Protein AF-A0A4R2M6U6-F1 (afdb_monomer_lite)

Organism: Rubrivivax gelatinosus (NCBI:txid28068)

Foldseek 3Di:
DPPPDDDDDPVVVVVVVVPDDPVVVVVVVVVCVVVVVDDDDDQLLRVLCVLVVDDLCVLCVVVVHGSVVSVVCSVPPSVVSNVVSVD

Structure (mmCIF, N/CA/C/O backbone):
data_AF-A0A4R2M6U6-F1
#
_entry.id   AF-A0A4R2M6U6-F1
#
loop_
_atom_site.group_PDB
_atom_site.id
_atom_site.type_symbol
_atom_site.label_atom_id
_atom_site.label_alt_id
_atom_site.label_comp_id
_atom_site.label_asym_id
_atom_site.label_entity_id
_atom_site.label_seq_id
_atom_site.pdbx_PDB_ins_code
_atom_site.Cartn_x
_atom_site.Cartn_y
_atom_site.Cartn_z
_atom_site.occupancy
_atom_site.B_iso_or_equiv
_atom_site.auth_seq_id
_atom_site.auth_comp_id
_atom_site.auth_asym_id
_atom_site.auth_atom_id
_atom_site.pdbx_PDB_model_num
ATOM 1 N N . MET A 1 1 ? 11.135 -14.945 3.254 1.00 38.25 1 MET A N 1
ATOM 2 C CA . MET A 1 1 ? 12.568 -15.089 2.921 1.00 38.25 1 MET A CA 1
ATOM 3 C C . MET A 1 1 ? 13.104 -13.697 2.620 1.00 38.25 1 MET A C 1
ATOM 5 O O . MET A 1 1 ? 12.645 -13.127 1.639 1.00 38.25 1 MET A O 1
ATOM 9 N N . PRO A 1 2 ? 13.960 -13.085 3.455 1.00 43.09 2 PRO A N 1
ATOM 10 C CA . PRO A 1 2 ? 14.580 -11.817 3.087 1.00 43.09 2 PRO A CA 1
ATOM 11 C C . PRO A 1 2 ? 15.532 -12.083 1.915 1.00 43.09 2 PRO A C 1
ATOM 13 O O . PRO A 1 2 ? 16.509 -12.817 2.064 1.00 43.09 2 PRO A O 1
ATOM 16 N N . SER A 1 3 ? 15.216 -11.553 0.736 1.00 46.59 3 SER A N 1
ATOM 17 C CA . SER A 1 3 ? 16.084 -11.624 -0.437 1.00 46.59 3 SER A CA 1
ATOM 18 C C . SER A 1 3 ? 17.344 -10.803 -0.166 1.00 46.59 3 SER A C 1
ATOM 20 O O . SER A 1 3 ? 17.348 -9.580 -0.291 1.00 46.59 3 SER A O 1
ATOM 22 N N . LYS A 1 4 ? 18.411 -11.485 0.254 1.00 56.06 4 LYS A N 1
ATOM 23 C CA . LYS A 1 4 ? 19.775 -10.955 0.282 1.00 56.06 4 LYS A CA 1
ATOM 24 C C . LYS A 1 4 ? 20.319 -10.931 -1.146 1.00 56.06 4 LYS A C 1
ATOM 26 O O . LYS A 1 4 ? 21.109 -11.788 -1.519 1.00 56.06 4 LYS A O 1
ATOM 31 N N . THR A 1 5 ? 19.855 -10.000 -1.960 1.00 65.56 5 THR A N 1
ATOM 32 C CA . THR A 1 5 ? 20.507 -9.686 -3.234 1.00 65.56 5 THR A CA 1
ATOM 33 C C . THR A 1 5 ? 21.156 -8.329 -3.064 1.00 65.56 5 THR A C 1
ATOM 35 O O . THR A 1 5 ? 20.453 -7.326 -2.934 1.00 65.56 5 THR A O 1
ATOM 38 N N . GLU A 1 6 ? 22.486 -8.316 -2.978 1.00 74.94 6 GLU A N 1
ATOM 39 C CA . GLU A 1 6 ? 23.247 -7.073 -3.084 1.00 74.94 6 GLU A CA 1
ATOM 40 C C . GLU A 1 6 ? 22.851 -6.364 -4.392 1.00 74.94 6 GLU A C 1
ATOM 42 O O . GLU A 1 6 ? 22.665 -7.037 -5.413 1.00 74.94 6 GLU A O 1
ATOM 47 N N . PRO A 1 7 ? 22.649 -5.034 -4.376 1.00 78.81 7 PRO A N 1
ATOM 48 C CA . PRO A 1 7 ? 22.364 -4.286 -5.594 1.00 78.81 7 PRO A CA 1
ATOM 49 C C . PRO A 1 7 ? 23.482 -4.500 -6.623 1.00 78.81 7 PRO A C 1
ATOM 51 O O . PRO A 1 7 ? 24.655 -4.460 -6.253 1.00 78.81 7 PRO A O 1
ATOM 54 N N . LEU A 1 8 ? 23.127 -4.706 -7.900 1.00 83.88 8 LEU A N 1
ATOM 55 C CA . LEU A 1 8 ? 24.116 -4.840 -8.977 1.00 83.88 8 LEU A CA 1
ATOM 56 C C . LEU A 1 8 ? 25.050 -3.624 -8.993 1.00 83.88 8 LEU A C 1
ATOM 58 O O . LEU A 1 8 ? 24.613 -2.488 -8.772 1.00 83.88 8 LEU A O 1
ATOM 62 N N . SER A 1 9 ? 26.328 -3.848 -9.306 1.00 89.62 9 SER A N 1
ATOM 63 C CA . SER A 1 9 ? 27.247 -2.735 -9.521 1.00 89.62 9 SER A CA 1
ATOM 64 C C . SER A 1 9 ? 26.807 -1.909 -10.743 1.00 89.62 9 SER A C 1
ATOM 66 O O . SER A 1 9 ? 26.172 -2.441 -11.660 1.00 89.62 9 SER A O 1
ATOM 68 N N . PRO A 1 10 ? 27.170 -0.614 -10.830 1.00 89.75 10 PRO A N 1
ATOM 69 C CA . PRO A 1 10 ? 26.756 0.241 -11.947 1.00 89.75 10 PRO A CA 1
ATOM 70 C C . PRO A 1 10 ? 27.115 -0.320 -13.331 1.00 89.75 10 PRO A C 1
ATOM 72 O O . PRO A 1 10 ? 26.371 -0.137 -14.292 1.00 89.75 10 PRO A O 1
ATOM 75 N N . LYS A 1 11 ? 28.244 -1.031 -13.436 1.00 90.19 11 LYS A N 1
ATOM 76 C CA . LYS A 1 11 ? 28.705 -1.646 -14.687 1.00 90.19 11 LYS A CA 1
ATOM 77 C C . LYS A 1 11 ? 27.827 -2.826 -15.105 1.00 90.19 11 LYS A C 1
ATOM 79 O O . LYS A 1 11 ? 27.524 -2.973 -16.285 1.00 90.19 11 LYS A O 1
ATOM 84 N N . GLU A 1 12 ? 27.425 -3.656 -14.151 1.00 87.50 12 GLU A N 1
ATOM 85 C CA . GLU A 1 12 ? 26.559 -4.807 -14.410 1.00 87.50 12 GLU A CA 1
ATOM 86 C C . GLU A 1 12 ? 25.127 -4.362 -14.718 1.00 87.50 12 GLU A C 1
ATOM 88 O O . GLU A 1 12 ? 24.490 -4.933 -15.600 1.00 87.50 12 GLU A O 1
ATOM 93 N N . LEU A 1 13 ? 24.650 -3.296 -14.062 1.00 86.88 13 LEU A N 1
ATOM 94 C CA . LEU A 1 13 ? 23.366 -2.675 -14.383 1.00 86.88 13 LEU A CA 1
ATOM 95 C C . LEU A 1 13 ? 23.350 -2.152 -15.824 1.00 86.88 13 LEU A C 1
ATOM 97 O O . LEU A 1 13 ? 22.422 -2.449 -16.566 1.00 86.88 13 LEU A O 1
ATOM 101 N N . ALA A 1 14 ? 24.395 -1.434 -16.243 1.00 88.81 14 ALA A N 1
ATOM 102 C CA . ALA A 1 14 ? 24.492 -0.910 -17.605 1.00 88.81 14 ALA A CA 1
ATOM 103 C C . ALA A 1 14 ? 24.531 -2.025 -18.664 1.00 88.81 14 ALA A C 1
ATOM 105 O O . ALA A 1 14 ? 23.889 -1.901 -19.704 1.00 88.81 14 ALA A O 1
ATOM 106 N N . ALA A 1 15 ? 25.246 -3.124 -18.396 1.00 89.69 15 ALA A N 1
ATOM 107 C CA . ALA A 1 15 ? 25.251 -4.290 -19.277 1.00 89.69 15 ALA A CA 1
ATOM 108 C C . ALA A 1 15 ? 23.861 -4.943 -19.360 1.00 89.69 15 ALA A C 1
ATOM 110 O O . ALA A 1 15 ? 23.394 -5.259 -20.448 1.00 89.69 15 ALA A O 1
ATOM 111 N N . ASN A 1 16 ? 23.165 -5.084 -18.227 1.00 85.38 16 ASN A N 1
ATOM 112 C CA . ASN A 1 16 ? 21.809 -5.626 -18.204 1.00 85.38 16 ASN A CA 1
ATOM 113 C C . ASN A 1 16 ? 20.803 -4.728 -18.941 1.00 85.38 16 ASN A C 1
ATOM 115 O O . ASN A 1 16 ? 19.947 -5.226 -19.666 1.00 85.38 16 ASN A O 1
ATOM 119 N N . GLU A 1 17 ? 20.907 -3.409 -18.773 1.00 88.19 17 GLU A N 1
ATOM 120 C CA . GLU A 1 17 ? 20.031 -2.449 -19.445 1.00 88.19 17 GLU A CA 1
ATOM 121 C C . GLU A 1 17 ? 20.279 -2.367 -20.955 1.00 88.19 17 GLU A C 1
ATOM 123 O O . GLU A 1 17 ? 19.337 -2.071 -21.690 1.00 88.19 17 GLU A O 1
ATOM 128 N N . ALA A 1 18 ? 21.502 -2.643 -21.420 1.00 90.31 18 ALA A N 1
ATOM 129 C CA . ALA A 1 18 ? 21.839 -2.646 -22.843 1.00 90.31 18 ALA A CA 1
ATOM 130 C C . ALA A 1 18 ? 21.082 -3.735 -23.625 1.00 90.31 18 ALA A C 1
ATOM 132 O O . ALA A 1 18 ? 20.660 -3.488 -24.754 1.00 90.31 18 ALA A O 1
ATOM 133 N N . ASP A 1 19 ? 20.851 -4.894 -23.004 1.00 90.12 19 ASP A N 1
ATOM 134 C CA . ASP A 1 19 ? 20.160 -6.036 -23.620 1.00 90.12 19 ASP A CA 1
ATOM 135 C C . ASP A 1 19 ? 18.640 -6.055 -23.335 1.00 90.12 19 ASP A C 1
ATOM 137 O O . ASP A 1 19 ? 17.927 -6.975 -23.745 1.00 90.12 19 ASP A O 1
ATOM 141 N N . ARG A 1 20 ? 18.108 -5.050 -22.621 1.00 91.19 20 ARG A N 1
ATOM 142 C CA . ARG A 1 20 ? 16.720 -5.027 -22.131 1.00 91.19 20 ARG A CA 1
ATOM 143 C C . ARG A 1 20 ? 15.734 -4.460 -23.158 1.00 91.19 20 ARG A C 1
ATOM 145 O O . ARG A 1 20 ? 15.721 -3.259 -23.432 1.00 91.19 20 ARG A O 1
ATOM 152 N N . ASP A 1 21 ? 14.804 -5.290 -23.633 1.00 94.38 21 ASP A N 1
ATOM 153 C CA . ASP A 1 21 ? 13.683 -4.842 -24.473 1.00 94.38 21 ASP A CA 1
ATOM 154 C C . ASP A 1 21 ? 12.544 -4.230 -23.636 1.00 94.38 21 ASP A C 1
ATOM 156 O O . ASP A 1 21 ? 11.598 -4.894 -23.201 1.00 94.38 21 ASP A O 1
ATOM 160 N N . ARG A 1 22 ? 12.603 -2.908 -23.456 1.00 92.12 22 ARG A N 1
ATOM 161 C CA . ARG A 1 22 ? 11.567 -2.140 -22.746 1.00 92.12 22 ARG A CA 1
ATOM 162 C C . ARG A 1 22 ? 10.202 -2.186 -23.443 1.00 92.12 22 ARG A C 1
ATOM 164 O O . ARG A 1 22 ? 9.177 -2.081 -22.773 1.00 92.12 22 ARG A O 1
ATOM 171 N N . GLY A 1 23 ? 10.164 -2.326 -24.769 1.00 95.06 23 GLY A N 1
ATOM 172 C CA . GLY A 1 23 ? 8.915 -2.391 -25.529 1.00 95.06 23 GLY A CA 1
ATOM 173 C C . GLY A 1 23 ? 8.142 -3.668 -25.212 1.00 95.06 23 GLY A C 1
ATOM 174 O O . GLY A 1 23 ? 6.946 -3.613 -24.905 1.00 95.06 23 GLY A O 1
ATOM 175 N N . ALA A 1 24 ? 8.839 -4.806 -25.209 1.00 95.69 24 ALA A N 1
ATOM 176 C CA . ALA A 1 24 ? 8.270 -6.092 -24.819 1.00 95.69 24 ALA A CA 1
ATOM 177 C C . ALA A 1 24 ? 7.757 -6.084 -23.369 1.00 95.69 24 ALA A C 1
ATOM 179 O O . ALA A 1 24 ? 6.658 -6.577 -23.107 1.00 95.69 24 ALA A O 1
ATOM 180 N N . GLU A 1 25 ? 8.494 -5.473 -22.440 1.00 94.44 25 GLU A N 1
ATOM 181 C CA . GLU A 1 25 ? 8.091 -5.368 -21.031 1.00 94.44 25 GLU A CA 1
ATOM 182 C C . GLU A 1 25 ? 6.852 -4.497 -20.813 1.00 94.44 25 GLU A C 1
ATOM 184 O O . GLU A 1 25 ? 5.959 -4.859 -20.042 1.00 94.44 25 GLU A O 1
ATOM 189 N N . LEU A 1 26 ? 6.754 -3.365 -21.513 1.00 95.50 26 LEU A N 1
ATOM 190 C CA . LEU A 1 26 ? 5.566 -2.514 -21.457 1.00 95.50 26 LEU A CA 1
ATOM 191 C C . LEU A 1 26 ? 4.342 -3.235 -22.027 1.00 95.50 26 LEU A C 1
ATOM 193 O O . LEU A 1 26 ? 3.270 -3.210 -21.420 1.00 95.50 26 LEU A O 1
ATO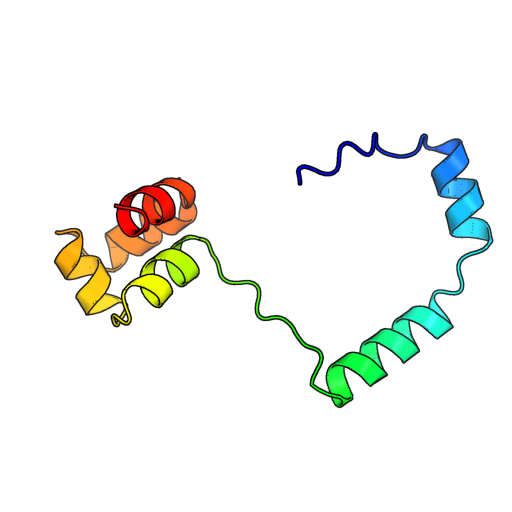M 197 N N . LEU A 1 27 ? 4.492 -3.925 -23.162 1.00 97.50 27 LEU A N 1
ATOM 198 C CA . LEU A 1 27 ? 3.413 -4.729 -23.741 1.00 97.50 27 LEU A CA 1
ATOM 199 C C . LEU A 1 27 ? 2.985 -5.857 -22.802 1.00 97.50 27 LEU A C 1
ATOM 201 O O . LEU A 1 27 ? 1.785 -6.099 -22.651 1.00 97.50 27 LEU A O 1
ATOM 205 N N . GLN A 1 28 ? 3.940 -6.525 -22.157 1.00 96.06 28 GLN A N 1
ATOM 206 C CA . GLN A 1 28 ? 3.656 -7.546 -21.157 1.00 96.06 28 GLN A CA 1
ATOM 207 C C . GLN A 1 28 ? 2.887 -6.958 -19.970 1.00 96.06 28 GLN A C 1
ATOM 209 O O . GLN A 1 28 ? 1.844 -7.496 -19.602 1.00 96.06 28 GLN A O 1
ATOM 214 N N . SER A 1 29 ? 3.322 -5.806 -19.459 1.00 92.06 29 SER A N 1
ATOM 215 C CA . SER A 1 29 ? 2.651 -5.100 -18.363 1.00 92.06 29 SER A CA 1
ATOM 216 C C . SER A 1 29 ? 1.202 -4.764 -18.731 1.00 92.06 29 SER A C 1
ATOM 218 O O . SER A 1 29 ? 0.279 -5.075 -17.985 1.00 92.06 29 SER A O 1
ATOM 220 N N . ILE A 1 30 ? 0.955 -4.232 -19.934 1.00 96.06 30 ILE A N 1
ATOM 221 C CA . ILE A 1 30 ? -0.404 -3.942 -20.425 1.00 96.06 30 ILE A CA 1
ATOM 222 C C . ILE A 1 30 ? -1.261 -5.213 -20.505 1.00 96.06 30 ILE A C 1
ATOM 224 O O . ILE A 1 30 ? -2.444 -5.182 -20.157 1.00 96.06 30 ILE A O 1
ATOM 228 N N . ARG A 1 31 ? -0.701 -6.339 -20.966 1.00 97.00 31 ARG A N 1
ATOM 229 C CA . ARG A 1 31 ? -1.429 -7.619 -21.017 1.00 97.00 31 ARG A CA 1
ATOM 230 C C . ARG A 1 31 ? -1.785 -8.116 -19.620 1.00 97.00 31 ARG A C 1
ATOM 232 O O . ARG A 1 31 ? -2.902 -8.584 -19.427 1.00 97.00 31 ARG A O 1
ATOM 239 N N . GLU A 1 32 ? -0.878 -7.996 -18.658 1.00 95.25 32 GLU A N 1
ATOM 240 C CA . GLU A 1 32 ? -1.119 -8.362 -17.259 1.00 95.25 32 GLU A CA 1
ATOM 241 C C . GLU A 1 32 ? -2.208 -7.493 -16.630 1.00 95.25 32 GLU A C 1
ATOM 243 O O . GLU A 1 32 ? -3.145 -8.030 -16.038 1.00 95.25 32 GLU A O 1
ATOM 248 N N . MET A 1 33 ? -2.164 -6.177 -16.860 1.00 92.31 33 MET A N 1
ATOM 249 C CA . MET A 1 33 ? -3.218 -5.251 -16.439 1.00 92.31 33 MET A CA 1
ATOM 250 C C . MET A 1 33 ? -4.578 -5.639 -17.039 1.00 92.31 33 MET A C 1
ATOM 252 O O . MET A 1 33 ? -5.570 -5.716 -16.317 1.00 92.31 33 MET A O 1
ATOM 256 N N . LYS A 1 34 ? -4.629 -5.942 -18.346 1.00 94.69 34 LYS A N 1
ATOM 257 C CA . LYS A 1 34 ? -5.855 -6.397 -19.032 1.00 94.69 34 LYS A CA 1
ATOM 258 C C . LYS A 1 34 ? -6.357 -7.748 -18.524 1.00 94.69 34 LYS A C 1
ATOM 260 O O . LYS A 1 34 ? -7.562 -7.960 -18.469 1.00 94.69 34 LYS A O 1
ATOM 265 N N . ALA A 1 35 ? -5.451 -8.646 -18.151 1.00 95.69 35 ALA A N 1
ATOM 266 C CA . ALA A 1 35 ? -5.775 -9.947 -17.575 1.00 95.69 35 ALA A CA 1
ATOM 267 C C . ALA A 1 35 ? -6.162 -9.869 -16.086 1.00 95.69 35 ALA A C 1
ATOM 269 O O . ALA A 1 35 ? -6.364 -10.907 -15.461 1.00 95.69 35 ALA A O 1
ATOM 270 N N . GLY A 1 36 ? -6.226 -8.667 -15.499 1.00 91.00 36 GLY A N 1
ATOM 271 C CA . GLY A 1 36 ? -6.539 -8.480 -14.084 1.00 91.00 36 GLY A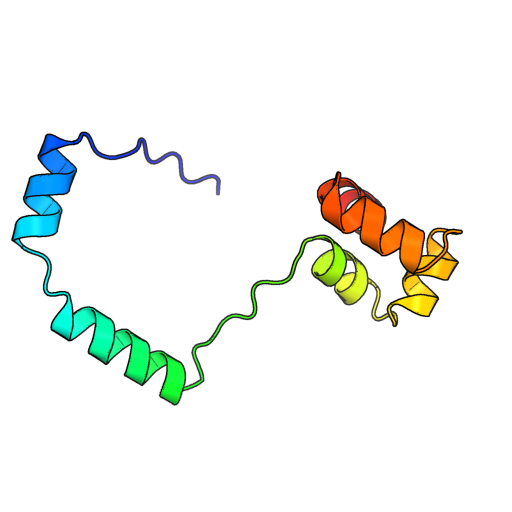 CA 1
ATOM 272 C C . GLY A 1 36 ? -5.438 -8.970 -13.141 1.00 91.00 36 GLY A C 1
ATOM 273 O O . GLY A 1 36 ? -5.684 -9.110 -11.946 1.00 91.00 36 GLY A O 1
ATOM 274 N N . LYS A 1 37 ? -4.218 -9.206 -13.643 1.00 90.94 37 LYS A N 1
ATOM 275 C CA . LYS A 1 37 ? -3.038 -9.571 -12.842 1.00 90.94 37 LYS A CA 1
ATOM 276 C C . LYS A 1 37 ? -2.448 -8.332 -12.165 1.00 90.94 37 LYS A C 1
ATOM 278 O O . LYS A 1 37 ? -1.278 -8.003 -12.323 1.00 90.94 37 LYS A O 1
ATOM 283 N N . LEU A 1 38 ? -3.296 -7.616 -11.444 1.00 84.81 38 LEU A N 1
ATOM 284 C CA . LEU A 1 38 ? -2.951 -6.438 -10.670 1.00 84.81 38 LEU A CA 1
ATOM 285 C C . LEU A 1 38 ? -2.884 -6.841 -9.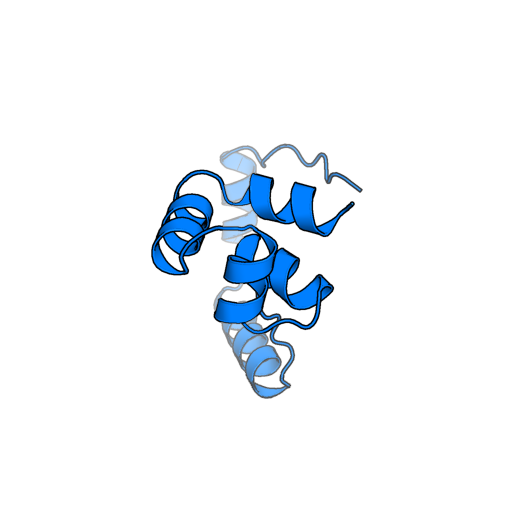201 1.00 84.81 38 LEU A C 1
ATOM 287 O O . LEU A 1 38 ? -3.769 -7.535 -8.704 1.00 84.81 38 LEU A O 1
ATOM 291 N N . SER A 1 39 ? -1.859 -6.381 -8.492 1.00 81.19 39 SER A N 1
ATOM 292 C CA . SER A 1 39 ? -1.813 -6.468 -7.037 1.00 81.19 39 SER A CA 1
ATOM 293 C C . SER A 1 39 ? -2.129 -5.101 -6.443 1.00 81.19 39 SER A C 1
ATOM 295 O O . SER A 1 39 ? -1.575 -4.075 -6.843 1.00 81.19 39 SER A O 1
ATOM 297 N N . VAL A 1 40 ? -3.048 -5.069 -5.480 1.00 79.06 40 VAL A N 1
ATOM 298 C CA . VAL A 1 40 ? -3.284 -3.857 -4.699 1.00 79.06 40 VAL A CA 1
ATOM 299 C C . VAL A 1 40 ? -2.231 -3.813 -3.601 1.00 79.06 40 VAL A C 1
ATOM 301 O O . VAL A 1 40 ? -2.235 -4.637 -2.690 1.00 79.06 40 VAL A O 1
ATOM 304 N N . VAL A 1 41 ? -1.318 -2.848 -3.684 1.00 77.06 41 VAL A N 1
ATOM 305 C CA . VAL A 1 41 ? -0.353 -2.598 -2.611 1.00 77.06 41 VAL A CA 1
ATOM 306 C C . VAL A 1 41 ? -1.065 -1.819 -1.512 1.00 77.06 41 VAL A C 1
ATOM 308 O O . VAL A 1 41 ? -1.342 -0.625 -1.643 1.00 77.06 41 VAL A O 1
ATOM 311 N N . HIS A 1 42 ? -1.407 -2.508 -0.428 1.00 80.94 42 HIS A N 1
ATOM 312 C CA . HIS A 1 42 ? -2.007 -1.870 0.733 1.00 80.94 42 HIS A CA 1
ATOM 313 C C . HIS A 1 42 ? -0.948 -1.116 1.536 1.00 80.94 42 HIS A C 1
ATOM 315 O O . HIS A 1 42 ? 0.150 -1.611 1.778 1.00 80.94 42 HIS A O 1
ATOM 321 N N . SER A 1 43 ? -1.294 0.094 1.983 1.00 85.94 43 SER A N 1
ATOM 322 C CA . SER A 1 43 ? -0.498 0.748 3.021 1.00 85.94 43 SER A CA 1
ATOM 323 C C . SER A 1 43 ? -0.546 -0.095 4.300 1.00 85.94 43 SER A C 1
ATOM 325 O O . SER A 1 43 ? -1.573 -0.733 4.547 1.00 85.94 43 SER A O 1
ATOM 327 N N . PRO A 1 44 ? 0.479 -0.043 5.165 1.00 86.06 44 PRO A N 1
ATOM 328 C CA . PRO A 1 44 ? 0.464 -0.773 6.435 1.00 86.06 44 PRO A CA 1
ATOM 329 C C . PRO A 1 44 ? -0.792 -0.500 7.279 1.00 86.06 44 PRO A C 1
ATOM 331 O O . PRO A 1 44 ? -1.360 -1.405 7.876 1.00 86.06 44 PRO A O 1
ATOM 334 N N . ALA A 1 45 ? -1.300 0.737 7.248 1.00 85.50 45 ALA A N 1
ATOM 335 C CA . ALA A 1 45 ? -2.562 1.114 7.883 1.00 85.50 45 ALA A CA 1
ATOM 336 C C . ALA A 1 45 ? -3.783 0.397 7.280 1.00 85.50 45 ALA A C 1
ATOM 338 O O . ALA A 1 45 ? -4.712 0.018 7.992 1.00 85.50 45 ALA A O 1
ATOM 339 N N . THR A 1 46 ? -3.802 0.236 5.955 1.00 85.62 46 THR A N 1
ATOM 340 C CA . THR A 1 46 ? -4.878 -0.467 5.245 1.00 85.62 46 THR A CA 1
ATOM 341 C C . THR A 1 46 ? -4.796 -1.966 5.480 1.00 85.62 46 THR A C 1
ATOM 343 O O . THR A 1 46 ? -5.831 -2.582 5.700 1.00 85.62 46 THR A O 1
ATOM 346 N N . GLU A 1 47 ? -3.589 -2.527 5.494 1.00 88.25 47 GLU A N 1
ATOM 347 C CA . GLU A 1 47 ? -3.351 -3.936 5.796 1.00 88.25 47 GLU A CA 1
ATOM 348 C C . GLU A 1 47 ? -3.772 -4.271 7.235 1.00 88.25 47 GLU A C 1
ATOM 350 O O . GLU A 1 47 ? -4.577 -5.176 7.443 1.00 88.25 47 GLU A O 1
ATOM 355 N N . ALA A 1 48 ? -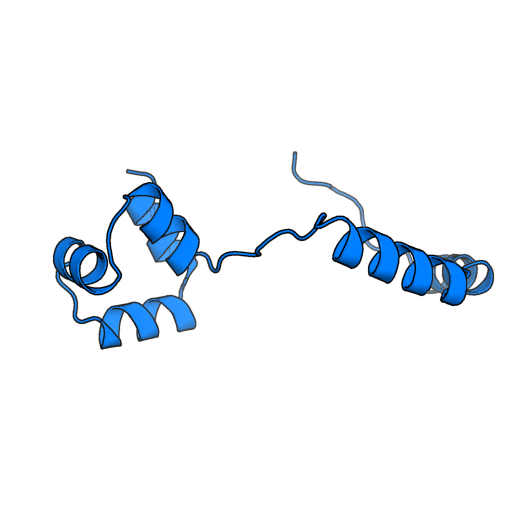3.304 -3.495 8.219 1.00 87.44 48 ALA A N 1
ATOM 356 C CA . ALA A 1 48 ? -3.691 -3.630 9.622 1.00 87.44 48 ALA A CA 1
ATOM 357 C C . ALA A 1 48 ? -5.214 -3.600 9.797 1.00 87.44 48 ALA A C 1
ATOM 359 O O . ALA A 1 48 ? -5.803 -4.482 10.415 1.00 87.44 48 ALA A O 1
ATOM 360 N N . ARG A 1 49 ? -5.874 -2.621 9.172 1.00 89.62 49 ARG A N 1
ATOM 361 C CA . ARG A 1 49 ? -7.331 -2.503 9.216 1.00 89.62 49 ARG A CA 1
ATOM 362 C C . ARG A 1 49 ? -8.030 -3.682 8.535 1.00 89.62 49 ARG A C 1
ATOM 364 O O . ARG A 1 49 ? -8.997 -4.202 9.083 1.00 89.62 49 ARG A O 1
ATOM 371 N N . GLN A 1 50 ? -7.571 -4.115 7.361 1.00 86.44 50 GLN A N 1
ATOM 372 C CA . GLN A 1 50 ? -8.174 -5.240 6.639 1.00 86.44 50 GLN A CA 1
A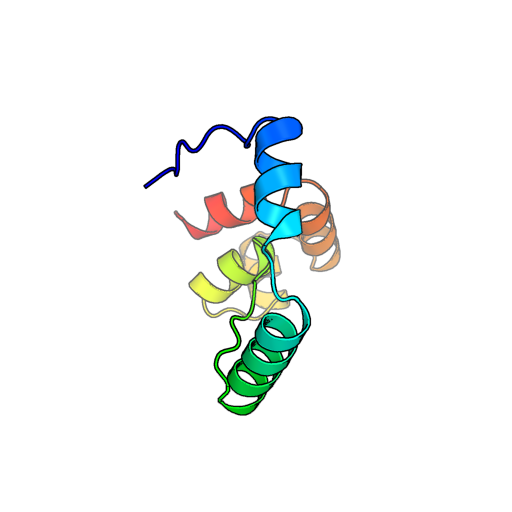TOM 373 C C . GLN A 1 50 ? -8.116 -6.542 7.435 1.00 86.44 50 GLN A C 1
ATOM 375 O O . GLN A 1 50 ? -9.111 -7.261 7.446 1.00 86.44 50 GLN A O 1
ATOM 380 N N . LYS A 1 51 ? -7.017 -6.805 8.155 1.00 86.25 51 LYS A N 1
ATOM 381 C CA . LYS A 1 51 ? -6.899 -7.978 9.042 1.00 86.25 51 LYS A CA 1
ATOM 382 C C . LYS A 1 51 ? -7.996 -8.030 10.107 1.00 86.25 51 LYS A C 1
ATOM 384 O O . LYS A 1 51 ? -8.405 -9.113 10.500 1.00 86.25 51 LYS A O 1
ATOM 389 N N . THR A 1 52 ? -8.513 -6.873 10.519 1.00 86.81 52 THR A N 1
ATOM 390 C CA . THR A 1 52 ? -9.600 -6.780 11.508 1.00 86.81 52 THR A CA 1
ATOM 391 C C . THR A 1 52 ? -11.007 -6.817 10.900 1.00 86.81 52 THR A C 1
ATOM 393 O O . THR A 1 52 ? -11.980 -6.957 11.632 1.00 86.81 52 THR A O 1
ATOM 396 N N . GLY A 1 53 ? -11.153 -6.656 9.579 1.00 88.75 53 GLY A N 1
ATOM 397 C CA . GLY A 1 53 ? -12.464 -6.559 8.919 1.00 88.75 53 GLY A CA 1
ATOM 398 C C . GLY A 1 53 ? -13.245 -5.267 9.212 1.00 88.75 53 GLY A C 1
ATOM 399 O O . GLY A 1 53 ? -14.422 -5.173 8.869 1.00 88.75 53 GLY A O 1
ATOM 400 N N . LEU A 1 54 ? -12.612 -4.262 9.828 1.00 91.00 54 LEU A N 1
ATOM 401 C CA . LEU A 1 54 ? -13.275 -3.042 10.292 1.00 91.00 54 LEU A CA 1
ATOM 402 C C . LEU A 1 54 ? -13.269 -1.904 9.258 1.00 91.00 54 LEU A C 1
ATOM 404 O O . LEU A 1 54 ? -12.353 -1.739 8.435 1.00 91.00 54 LEU A O 1
ATOM 408 N N . SER A 1 55 ? -14.280 -1.036 9.353 1.00 92.50 55 SER A N 1
ATOM 409 C CA . SER A 1 55 ? -14.258 0.274 8.697 1.00 92.50 55 SER A CA 1
ATOM 410 C C . SER A 1 55 ? -13.173 1.175 9.311 1.00 92.50 55 SER A C 1
ATOM 412 O O . SER A 1 55 ? -12.671 0.921 10.405 1.00 92.50 55 SER A O 1
ATOM 414 N N . GLN A 1 56 ? -12.784 2.258 8.628 1.00 90.88 56 GLN A N 1
ATOM 415 C CA . GLN A 1 56 ? -11.752 3.165 9.150 1.00 90.88 56 GLN A CA 1
ATOM 416 C C . GLN A 1 56 ? -12.160 3.826 10.476 1.00 90.88 56 GLN A C 1
ATOM 418 O O . GLN A 1 56 ? -11.314 4.003 11.349 1.00 90.88 56 GLN A O 1
ATOM 423 N N . SER A 1 57 ? -13.440 4.172 10.641 1.00 94.31 57 SER A N 1
ATOM 424 C CA . SER A 1 57 ? -13.957 4.757 11.881 1.00 94.31 57 SER A CA 1
ATOM 425 C C . SER A 1 57 ? -14.027 3.734 13.012 1.00 94.31 57 SER A C 1
ATOM 427 O O . SER A 1 57 ? -13.652 4.061 14.132 1.00 94.31 57 SER A O 1
ATOM 429 N N . GLN A 1 58 ? -14.431 2.495 12.720 1.00 94.44 58 GLN A N 1
ATOM 430 C CA . GLN A 1 58 ? -14.434 1.403 13.698 1.00 94.44 58 GLN A CA 1
ATOM 431 C C . GLN A 1 58 ? -13.017 1.045 14.149 1.00 94.44 58 GLN A C 1
ATOM 433 O O . GLN A 1 58 ? -12.775 0.876 15.337 1.00 94.44 58 GLN A O 1
ATOM 438 N N . PHE A 1 59 ? -12.067 0.991 13.216 1.00 93.12 59 PHE A N 1
ATOM 439 C CA . PHE A 1 59 ? -10.666 0.736 13.535 1.00 93.12 59 PHE A CA 1
ATOM 440 C C . PHE A 1 59 ? -10.054 1.876 14.361 1.00 93.12 59 PHE A C 1
ATOM 442 O O . PHE A 1 59 ? -9.364 1.626 15.342 1.00 93.12 59 PHE A O 1
ATOM 449 N N . ALA A 1 60 ? -10.355 3.136 14.028 1.00 93.69 60 ALA A N 1
ATOM 450 C CA . ALA A 1 60 ? -9.928 4.279 14.838 1.00 93.69 60 ALA A CA 1
ATOM 451 C C . ALA A 1 60 ? -10.531 4.238 16.255 1.00 93.69 60 ALA A C 1
ATOM 453 O O . ALA A 1 60 ? -9.816 4.462 17.230 1.00 93.69 60 ALA A O 1
ATOM 454 N N . ALA A 1 61 ? -11.817 3.887 16.369 1.00 94.75 61 ALA A N 1
ATOM 455 C CA . ALA A 1 61 ? -12.492 3.718 17.652 1.00 94.75 61 ALA A CA 1
ATOM 456 C C . ALA A 1 61 ? -11.877 2.585 18.490 1.00 94.75 61 ALA A C 1
ATOM 458 O O . ALA A 1 61 ? -11.675 2.769 19.685 1.00 94.75 61 ALA A O 1
ATOM 459 N N . LEU A 1 62 ? -11.513 1.458 17.865 1.00 91.75 62 LEU A N 1
ATOM 460 C CA . LEU A 1 62 ? -10.818 0.345 18.523 1.00 91.75 62 LEU A CA 1
ATOM 461 C C . LEU A 1 62 ? -9.457 0.770 19.089 1.00 91.75 62 LEU A C 1
ATOM 463 O O . LEU A 1 62 ? -9.080 0.354 20.177 1.00 91.75 62 LEU A O 1
ATOM 467 N N . LEU A 1 63 ? -8.749 1.647 18.378 1.00 89.56 63 LEU A N 1
ATOM 468 C CA . LEU A 1 63 ? -7.480 2.224 18.822 1.00 89.56 63 LEU A CA 1
ATOM 469 C C . LEU A 1 63 ? -7.647 3.374 19.834 1.00 89.56 63 LEU A C 1
ATOM 471 O O . LEU A 1 63 ? -6.649 3.931 20.285 1.00 89.56 63 LEU A O 1
ATOM 475 N N . GLY A 1 64 ? -8.880 3.772 20.165 1.00 94.44 64 GLY A N 1
ATOM 476 C CA . GLY A 1 64 ? -9.153 4.896 21.064 1.00 94.44 64 GLY A CA 1
ATOM 477 C C . GLY A 1 64 ? -8.737 6.260 20.502 1.00 94.44 64 GLY A C 1
ATOM 478 O O . GLY A 1 64 ? -8.499 7.196 21.264 1.00 94.44 64 GLY A O 1
ATOM 479 N N . VAL A 1 65 ? -8.626 6.396 19.175 1.00 94.69 65 VAL A N 1
ATOM 480 C CA . VAL A 1 65 ? -8.165 7.625 18.513 1.00 94.69 65 VAL A CA 1
ATOM 481 C C . VAL A 1 65 ? -9.168 8.147 17.488 1.00 94.69 65 VAL A C 1
ATOM 483 O O . VAL A 1 65 ? -10.038 7.437 16.991 1.00 94.69 65 VAL A O 1
ATOM 486 N N . SER A 1 66 ? -9.025 9.419 17.109 1.00 96.62 66 SER A N 1
ATOM 487 C CA . SER A 1 66 ? -9.792 9.977 15.992 1.00 96.62 66 SER A CA 1
ATOM 488 C C . SER A 1 66 ? -9.299 9.436 14.642 1.00 96.62 66 SER A C 1
ATOM 490 O O . SER A 1 66 ? -8.123 9.102 14.482 1.00 96.62 66 SER A O 1
ATOM 492 N N . VAL A 1 67 ? -10.158 9.452 13.616 1.00 94.00 67 VAL A N 1
ATOM 493 C CA . VAL A 1 67 ? -9.761 9.114 12.232 1.00 94.00 67 VAL A CA 1
ATOM 494 C C . VAL A 1 67 ? -8.621 10.015 11.734 1.00 94.00 67 VAL A C 1
ATOM 496 O O . VAL A 1 67 ? -7.721 9.556 11.031 1.00 94.00 67 VAL A O 1
ATOM 499 N N . ARG A 1 68 ? -8.610 11.293 12.139 1.00 95.75 68 ARG A N 1
ATOM 500 C CA . ARG A 1 68 ? -7.529 12.235 11.814 1.00 95.75 68 ARG A CA 1
ATOM 501 C C . ARG A 1 68 ? -6.204 11.818 12.459 1.00 95.75 68 ARG A C 1
ATOM 503 O O . ARG A 1 68 ? -5.167 11.893 11.806 1.00 95.75 68 ARG A O 1
ATOM 510 N N . THR A 1 69 ? -6.241 11.358 13.708 1.00 94.81 69 THR A N 1
ATOM 511 C CA . THR A 1 69 ? -5.068 10.843 14.430 1.00 94.81 69 THR A CA 1
ATOM 512 C C . THR A 1 69 ? -4.559 9.554 13.793 1.00 94.81 69 THR A C 1
ATOM 514 O O . THR A 1 69 ? -3.363 9.428 13.554 1.00 94.81 69 THR A O 1
ATOM 517 N N . LEU A 1 70 ? -5.459 8.640 13.423 1.00 92.62 70 LEU A N 1
ATOM 518 C CA . LEU A 1 70 ? -5.112 7.430 12.678 1.00 92.62 70 LEU A CA 1
ATOM 519 C C . LEU A 1 70 ? -4.395 7.762 11.358 1.00 92.62 70 LEU A C 1
ATOM 521 O O . LEU A 1 70 ? -3.376 7.153 11.038 1.00 92.62 70 LEU A O 1
ATOM 525 N N . LEU A 1 71 ? -4.879 8.761 10.610 1.00 91.69 71 LEU A N 1
ATOM 526 C CA . LEU A 1 71 ? -4.223 9.223 9.382 1.00 91.69 71 LEU A CA 1
ATOM 527 C C . LEU A 1 71 ? -2.839 9.834 9.651 1.00 91.69 71 LEU A C 1
ATOM 529 O O . LEU A 1 71 ? -1.921 9.631 8.859 1.00 91.69 71 LEU A O 1
ATOM 533 N N . ALA A 1 72 ? -2.677 10.572 10.752 1.00 93.19 72 ALA A N 1
ATOM 534 C CA . ALA A 1 72 ? -1.378 11.107 11.148 1.00 93.19 72 ALA A CA 1
ATOM 535 C C . ALA A 1 72 ? -0.380 9.977 11.455 1.00 93.19 72 ALA A C 1
ATOM 537 O O . ALA A 1 72 ? 0.720 9.996 10.912 1.00 93.19 72 ALA A O 1
ATOM 538 N N . ILE A 1 73 ? -0.790 8.957 12.220 1.00 90.19 73 ILE A N 1
ATOM 539 C CA . ILE A 1 73 ? 0.031 7.770 12.521 1.00 90.19 73 ILE A CA 1
ATOM 540 C C . ILE A 1 73 ? 0.404 7.030 11.233 1.00 90.19 73 ILE A C 1
ATOM 542 O O . ILE A 1 73 ? 1.568 6.699 11.027 1.00 90.19 73 ILE A O 1
ATOM 546 N N . ALA A 1 74 ? -0.554 6.832 10.324 1.00 90.00 74 ALA A N 1
ATOM 547 C CA . ALA A 1 74 ? -0.303 6.186 9.037 1.00 90.00 74 ALA A CA 1
ATOM 548 C C . ALA A 1 74 ? 0.738 6.930 8.177 1.00 90.00 74 ALA A C 1
ATOM 550 O O . ALA A 1 74 ? 1.384 6.310 7.336 1.00 90.00 74 ALA A O 1
ATOM 551 N N . ARG A 1 75 ? 0.908 8.245 8.372 1.00 90.50 75 ARG A N 1
ATOM 552 C CA . ARG A 1 75 ? 1.919 9.055 7.675 1.00 90.50 75 ARG A CA 1
ATOM 553 C C . ARG A 1 75 ? 3.278 9.046 8.372 1.00 90.50 75 ARG A C 1
ATOM 555 O O . ARG A 1 75 ? 4.288 9.079 7.682 1.00 90.50 75 ARG A O 1
ATOM 562 N N . THR A 1 76 ? 3.309 9.045 9.704 1.00 91.50 76 THR A N 1
ATOM 563 C CA . THR A 1 76 ? 4.549 9.216 10.481 1.00 91.50 76 THR A CA 1
ATOM 564 C C . THR A 1 76 ? 5.192 7.899 10.895 1.00 91.50 76 THR A C 1
ATOM 566 O O . THR A 1 76 ? 6.411 7.776 10.840 1.00 91.50 76 THR A O 1
ATOM 569 N N . ASN A 1 77 ? 4.398 6.905 11.293 1.00 89.06 77 ASN A N 1
ATOM 570 C CA . ASN A 1 77 ? 4.870 5.576 11.664 1.00 89.06 77 ASN A CA 1
ATOM 571 C C . ASN A 1 77 ? 3.826 4.507 11.294 1.00 89.06 77 ASN A C 1
ATOM 573 O O . ASN A 1 77 ? 3.124 3.975 12.159 1.00 89.06 77 ASN A O 1
ATOM 577 N N . PRO A 1 78 ? 3.716 4.162 10.001 1.00 84.31 78 PRO A N 1
ATOM 578 C CA . PRO A 1 78 ? 2.742 3.181 9.540 1.00 84.31 78 PRO A CA 1
ATOM 579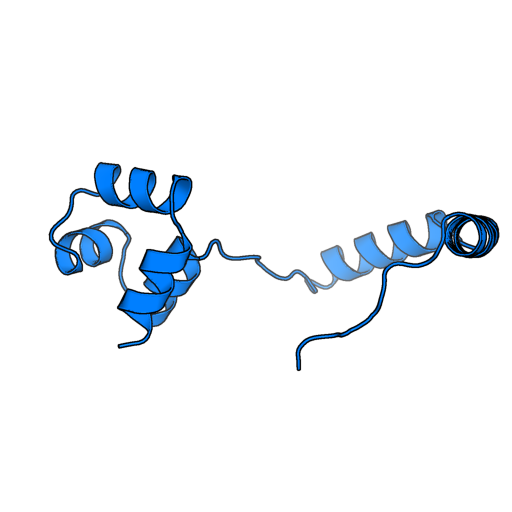 C C . PRO A 1 78 ? 2.988 1.767 10.095 1.00 84.31 78 PRO A C 1
ATOM 581 O O . PRO A 1 78 ? 2.047 0.978 10.162 1.00 84.31 78 PRO A O 1
ATOM 584 N N . LYS A 1 79 ? 4.214 1.440 10.531 1.00 85.88 79 LYS A N 1
ATOM 585 C CA . LYS A 1 79 ? 4.548 0.120 11.088 1.00 85.88 79 LYS A CA 1
ATOM 586 C C . LYS A 1 79 ? 3.864 -0.139 12.434 1.00 85.88 79 LYS A C 1
ATOM 588 O O . LYS A 1 79 ? 3.408 -1.252 12.660 1.00 85.88 79 LYS A O 1
ATOM 593 N N . ALA A 1 80 ? 3.681 0.898 13.254 1.00 86.50 80 ALA A N 1
ATOM 594 C CA . ALA A 1 80 ? 2.975 0.783 14.532 1.00 86.50 80 ALA A CA 1
ATOM 595 C C . ALA A 1 80 ? 1.539 0.246 14.381 1.00 86.50 80 ALA A C 1
ATOM 597 O O . ALA A 1 80 ? 1.032 -0.421 15.274 1.00 86.50 80 ALA A O 1
ATOM 598 N N . LEU A 1 81 ? 0.879 0.499 13.244 1.00 86.38 81 LEU A N 1
ATOM 599 C CA . LEU A 1 81 ? -0.471 -0.015 12.992 1.00 86.38 81 LEU A CA 1
ATOM 600 C C . LEU A 1 81 ? -0.476 -1.519 12.702 1.00 86.38 81 LEU A C 1
ATOM 602 O O . LEU A 1 81 ? -1.427 -2.201 13.072 1.00 86.38 81 LEU A O 1
ATOM 606 N N . LEU A 1 82 ? 0.579 -2.042 12.069 1.00 83.81 82 LEU A N 1
ATOM 607 C CA . LEU A 1 82 ? 0.722 -3.479 11.831 1.00 83.81 82 LEU A CA 1
ATOM 608 C C . LEU A 1 82 ? 0.972 -4.239 13.129 1.00 83.81 82 LEU A C 1
ATOM 610 O O . LEU A 1 82 ? 0.398 -5.308 13.304 1.00 83.81 82 LEU A O 1
ATOM 614 N N . ASP A 1 83 ? 1.785 -3.677 14.025 1.00 83.25 83 ASP A N 1
ATOM 615 C CA . ASP A 1 83 ? 2.091 -4.295 15.317 1.00 83.25 83 ASP A CA 1
ATOM 616 C C . ASP A 1 83 ? 0.821 -4.441 16.170 1.00 83.25 83 ASP A C 1
ATOM 618 O O . ASP A 1 83 ? 0.610 -5.483 16.783 1.00 83.25 83 ASP A O 1
ATOM 622 N N . VAL A 1 84 ? -0.074 -3.444 16.142 1.00 76.50 84 VAL A N 1
ATOM 623 C CA . VAL A 1 84 ? -1.358 -3.502 16.865 1.00 76.50 84 VAL A CA 1
ATOM 624 C C . VAL A 1 84 ? -2.344 -4.491 16.238 1.00 76.50 84 VAL A C 1
ATOM 626 O O . VAL A 1 84 ? -3.109 -5.119 16.956 1.00 76.50 84 VAL A O 1
ATOM 629 N N . ALA A 1 85 ? -2.335 -4.661 14.914 1.00 76.00 85 ALA A N 1
ATOM 630 C CA . ALA A 1 85 ? -3.195 -5.640 14.241 1.00 76.00 85 ALA A CA 1
ATOM 631 C C . ALA A 1 85 ? -2.646 -7.081 14.275 1.00 76.00 85 ALA A C 1
ATOM 633 O O . ALA A 1 85 ? -3.307 -7.990 13.775 1.00 76.00 85 ALA A O 1
ATOM 634 N N . GLY A 1 86 ? -1.420 -7.279 14.774 1.00 70.31 86 GLY A N 1
ATOM 635 C CA . GLY A 1 86 ? -0.766 -8.582 14.911 1.00 70.31 86 GLY A CA 1
ATOM 636 C C . GLY A 1 86 ? -0.845 -9.195 16.313 1.00 70.31 86 GLY A C 1
ATOM 637 O O . GLY A 1 86 ? -0.330 -10.299 16.491 1.00 70.31 86 GLY A O 1
ATOM 638 N N . GLN A 1 87 ? -1.445 -8.491 17.279 1.00 57.88 87 GLN A N 1
ATOM 639 C CA . GLN A 1 87 ? -1.793 -9.005 18.611 1.00 57.88 87 GLN A CA 1
ATOM 640 C C . GLN A 1 87 ? -3.259 -9.430 18.656 1.00 57.88 87 GLN A C 1
ATOM 642 O O . GLN A 1 87 ? -3.542 -10.407 19.382 1.00 57.88 87 GLN A O 1
#

pLDDT: mean 86.62, std 11.34, range [38.25, 97.5]

InterPro domains:
  IPR001387 Cro/C1-type, helix-turn-helix domain [PS50943] (47-70)
  IPR001387 Cro/C1-type, helix-turn-helix domain [cd00093] (47-80)
  IPR010982 Lambda repressor-like, DNA-binding domain superfamily [G3DSA:1.10.260.40] (46-85)
  IPR010982 Lambda repressor-like, DNA-binding domain superfamily [SSF47413] (47-75)

Secondary structure (DSSP, 8-state):
-----PPPPHHHHHHHHHT--HHHHHHHHHHHHHTT-------HHHHHHHHHT--HHHHHHHTTS-HHHHHHHHHH-THHHHHHHT-

Radius of gyration: 19.76 Å; chains: 1; bounding box: 43×27×47 Å

Sequence (87 aa):
MPSKTEPLSPKELAANEADRDRGAELLQSIREMKAGKLSVVHSPATEARQKTGLSQSQFAALLGVSVRTLLAIARTNPKALLDVAGQ